Protein AF-A0A418Y8M6-F1 (afdb_monomer)

Foldseek 3Di:
DPDQDQDVVLVVVCVPADKDKDWDWADDPPDDIDIKIKMWHWDDPPSFKIKIWMWIDDDDDDIDIDIDMDGDRDDPPPPDDD

Organism: NCBI:txid2320864

Radius of gyration: 18.39 Å; Cα contacts (8 Å, |Δi|>4): 136; chains: 1; bounding box: 38×20×57 Å

pLDDT: mean 84.19, std 15.14, range [45.0, 98.31]

Solvent-accessible surface area (backbone atoms only — not comparable to full-atom values): 5149 Å² total; per-residue (Å²): 130,85,75,91,68,84,48,71,69,31,59,54,56,57,72,63,51,44,79,46,74,52,77,48,75,48,78,46,100,87,58,75,67,43,82,34,46,35,38,33,46,26,40,69,56,71,71,52,30,38,39,35,46,30,44,30,53,44,95,78,97,47,78,46,78,46,78,47,77,52,67,75,87,76,74,79,72,76,83,83,73,137

Secondary structure (DSSP, 8-state):
-PPP---HHHHHHGGG-EEEEEEEEEPPTTSS-EEEEE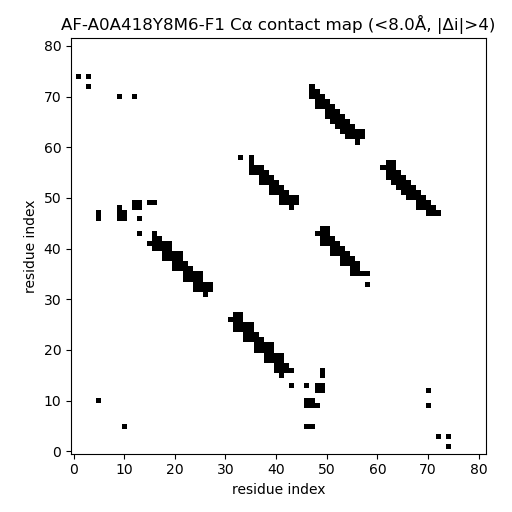EEEEEEETTTEEEEEEEEE-SSS-EEEEEEEEE-----------

Structure (mmCIF, N/CA/C/O backbone):
data_AF-A0A418Y8M6-F1
#
_entry.id   AF-A0A418Y8M6-F1
#
loop_
_atom_site.group_PDB
_atom_site.id
_atom_site.type_symbol
_atom_site.label_atom_id
_atom_site.label_alt_id
_atom_site.label_comp_id
_atom_site.label_asym_id
_atom_site.label_entity_id
_atom_site.label_seq_id
_atom_site.pdbx_PDB_ins_code
_atom_site.Cartn_x
_atom_site.Cartn_y
_atom_site.Cartn_z
_atom_site.occupancy
_atom_site.B_iso_or_equiv
_atom_site.auth_seq_id
_atom_site.auth_comp_id
_atom_site.auth_asym_id
_atom_site.auth_atom_id
_atom_site.pdbx_PDB_model_num
ATOM 1 N N . MET A 1 1 ? -8.800 -6.273 30.318 1.00 46.62 1 MET A N 1
ATOM 2 C CA . MET A 1 1 ? -8.387 -6.560 28.932 1.00 46.62 1 MET A CA 1
ATOM 3 C C . MET A 1 1 ? -8.850 -5.377 28.119 1.00 46.62 1 MET A C 1
ATOM 5 O O . MET A 1 1 ? -10.043 -5.276 27.853 1.00 46.62 1 MET A O 1
ATOM 9 N N . ASP A 1 2 ? -7.957 -4.417 27.885 1.00 56.38 2 ASP A N 1
ATOM 10 C CA . ASP A 1 2 ? -8.295 -3.254 27.069 1.00 56.38 2 ASP A CA 1
ATOM 11 C C . ASP A 1 2 ? -8.673 -3.764 25.685 1.00 56.38 2 ASP A C 1
ATOM 13 O O . ASP A 1 2 ? -7.937 -4.526 25.060 1.00 56.38 2 ASP A O 1
ATOM 17 N N . LYS A 1 3 ? -9.897 -3.452 25.270 1.00 60.22 3 LYS A N 1
ATOM 18 C CA . LYS A 1 3 ? -10.446 -3.949 24.019 1.00 60.22 3 LYS A CA 1
ATOM 19 C C . LYS A 1 3 ? -9.685 -3.261 22.890 1.00 60.22 3 LYS A C 1
ATOM 21 O O . LYS A 1 3 ? -9.691 -2.033 22.807 1.00 60.22 3 LYS A O 1
ATOM 26 N N . GLU A 1 4 ? -9.029 -4.042 22.041 1.00 76.94 4 GLU A N 1
ATOM 27 C CA . GLU A 1 4 ? -8.401 -3.535 20.823 1.00 76.94 4 GLU A CA 1
ATOM 28 C C . GLU A 1 4 ? -9.487 -2.870 19.972 1.00 76.94 4 GLU A C 1
ATOM 30 O O . GLU A 1 4 ? -10.483 -3.489 19.590 1.00 76.94 4 GLU A O 1
ATOM 35 N N . THR A 1 5 ? -9.344 -1.565 19.756 1.00 87.31 5 THR A N 1
ATOM 36 C CA . THR A 1 5 ? -10.331 -0.748 19.050 1.00 87.31 5 THR A CA 1
ATOM 37 C C . THR A 1 5 ? -9.706 -0.156 17.802 1.00 87.31 5 THR A C 1
ATOM 39 O O . THR A 1 5 ? -8.533 0.211 17.779 1.00 87.31 5 THR A O 1
ATOM 42 N N . VAL A 1 6 ? -10.510 -0.072 16.745 1.00 90.38 6 VAL A N 1
ATOM 43 C CA . VAL A 1 6 ? -10.125 0.608 15.508 1.00 90.38 6 VAL A CA 1
ATOM 44 C C . VAL A 1 6 ? -9.858 2.076 15.834 1.00 90.38 6 VAL A C 1
ATOM 46 O O . VAL A 1 6 ? -10.709 2.764 16.401 1.00 90.38 6 VAL A O 1
ATOM 49 N N . THR A 1 7 ? -8.670 2.542 15.467 1.00 91.69 7 THR A N 1
ATOM 50 C CA . THR A 1 7 ? -8.219 3.922 15.688 1.00 91.69 7 THR A CA 1
ATOM 51 C C . THR A 1 7 ? -8.383 4.763 14.421 1.00 91.69 7 THR A C 1
ATOM 53 O O . THR A 1 7 ? -8.690 4.242 13.348 1.00 91.69 7 THR A O 1
ATOM 56 N N . GLU A 1 8 ? -8.132 6.070 14.505 1.00 93.44 8 GLU A N 1
ATOM 57 C CA . GLU A 1 8 ? -8.133 6.932 13.314 1.00 93.44 8 GLU A CA 1
ATOM 58 C C . GLU A 1 8 ? -7.034 6.563 12.310 1.00 93.44 8 GLU A C 1
ATOM 60 O O . GLU A 1 8 ? -7.267 6.646 11.112 1.00 93.44 8 GLU A O 1
ATOM 65 N N . GLN A 1 9 ? -5.869 6.080 12.758 1.00 93.94 9 GLN A N 1
ATOM 66 C CA . GLN A 1 9 ? -4.809 5.607 11.857 1.00 93.94 9 GLN A CA 1
ATOM 67 C C . GLN A 1 9 ? -5.277 4.405 11.032 1.00 93.94 9 GLN A C 1
ATOM 69 O O . GLN A 1 9 ? -5.023 4.338 9.833 1.00 93.94 9 GLN A O 1
ATOM 74 N N . HIS A 1 10 ? -6.020 3.490 11.658 1.00 94.62 10 HIS A N 1
ATOM 75 C CA . HIS A 1 10 ? -6.630 2.361 10.966 1.00 94.62 10 HIS A CA 1
ATOM 76 C C . HIS A 1 10 ? -7.643 2.813 9.913 1.00 94.62 10 HIS A C 1
ATOM 78 O O . HIS A 1 10 ? -7.611 2.321 8.789 1.00 94.62 10 HIS A O 1
ATOM 84 N N . ARG A 1 11 ? -8.504 3.787 10.243 1.00 95.19 11 ARG A N 1
ATOM 85 C CA . ARG A 1 11 ? -9.456 4.365 9.278 1.00 95.19 11 ARG A CA 1
ATOM 86 C C . ARG A 1 11 ? -8.750 5.115 8.156 1.00 95.19 11 ARG A C 1
ATOM 88 O O . ARG A 1 11 ? -9.166 5.025 7.008 1.00 95.19 11 ARG A O 1
ATOM 95 N N . TRP A 1 12 ? -7.676 5.826 8.479 1.00 95.75 12 TRP A N 1
ATOM 96 C CA . TRP A 1 12 ? -6.870 6.535 7.500 1.00 95.75 12 TRP A CA 1
ATOM 97 C C . TRP A 1 12 ? -6.226 5.570 6.502 1.00 95.75 12 TRP A C 1
ATOM 99 O O . TRP A 1 12 ? -6.326 5.801 5.302 1.00 95.75 12 TRP A O 1
ATOM 109 N N . LEU A 1 13 ? -5.675 4.445 6.976 1.00 96.69 13 LEU A N 1
ATOM 110 C CA . LEU A 1 13 ? -5.093 3.413 6.111 1.00 96.69 13 LEU A CA 1
ATOM 111 C C . LEU A 1 13 ? -6.087 2.865 5.077 1.00 96.69 13 LEU A C 1
ATOM 113 O O . LEU A 1 13 ? -5.680 2.553 3.962 1.00 96.69 13 LEU A O 1
ATOM 117 N N . GLN A 1 14 ? -7.385 2.795 5.398 1.00 96.94 14 GLN A N 1
ATOM 118 C CA . GLN A 1 14 ? -8.405 2.307 4.456 1.00 96.94 14 GLN A CA 1
ATOM 119 C C . GLN A 1 14 ? -8.540 3.180 3.200 1.00 96.94 14 GLN A C 1
ATOM 121 O O . GLN A 1 14 ? -9.018 2.698 2.178 1.00 96.94 14 GLN A O 1
ATOM 126 N N . GLN A 1 15 ? -8.088 4.436 3.234 1.00 97.38 15 GLN A N 1
ATOM 127 C CA . GLN A 1 15 ? -8.106 5.315 2.059 1.00 97.38 15 GLN A CA 1
ATOM 128 C C . GLN A 1 15 ? -7.148 4.849 0.953 1.00 97.38 15 GLN A C 1
ATOM 130 O O . GLN A 1 15 ? -7.290 5.271 -0.189 1.00 97.38 15 GLN A O 1
ATOM 135 N N . LEU A 1 16 ? -6.187 3.979 1.279 1.00 97.38 16 LEU A N 1
ATOM 136 C CA . LEU A 1 16 ? -5.237 3.426 0.315 1.00 97.38 16 LEU A CA 1
ATOM 137 C C . LEU A 1 16 ? -5.811 2.242 -0.477 1.00 97.38 16 LEU A C 1
ATOM 139 O O . LEU A 1 16 ? -5.183 1.806 -1.436 1.00 97.38 16 LEU A O 1
ATOM 143 N N . VAL A 1 17 ? -6.982 1.715 -0.103 1.00 98.25 17 VAL A N 1
ATOM 144 C CA . VAL A 1 17 ? -7.628 0.599 -0.808 1.00 98.25 17 VAL A CA 1
ATOM 145 C C . VAL A 1 17 ? -8.019 1.025 -2.221 1.00 98.25 17 VAL A C 1
ATOM 147 O O . VAL A 1 17 ? -8.729 2.010 -2.412 1.00 98.25 17 VAL A O 1
ATOM 150 N N . GLY A 1 18 ? -7.583 0.257 -3.215 1.00 98.00 18 GLY A N 1
ATOM 151 C CA . GLY A 1 18 ? -7.800 0.572 -4.619 1.00 98.00 18 GLY A CA 1
ATOM 152 C C . GLY A 1 18 ? -6.702 0.027 -5.521 1.00 98.00 18 GLY A C 1
ATOM 153 O O . GLY A 1 18 ? -5.843 -0.743 -5.096 1.00 98.00 18 GLY A O 1
ATOM 154 N N . ASN A 1 19 ? -6.754 0.439 -6.784 1.00 98.19 19 ASN A N 1
ATOM 155 C CA . ASN A 1 19 ? -5.730 0.130 -7.774 1.00 98.19 19 ASN A CA 1
ATOM 156 C C . ASN A 1 19 ? -4.865 1.366 -7.990 1.00 98.19 19 ASN A C 1
ATOM 158 O O . ASN A 1 19 ? -5.397 2.453 -8.226 1.00 98.19 19 ASN A O 1
ATOM 162 N N . TRP A 1 20 ? -3.554 1.180 -7.950 1.00 97.06 20 TRP A N 1
ATOM 163 C CA . TRP A 1 20 ? -2.576 2.246 -8.088 1.00 97.06 20 TRP A CA 1
ATOM 164 C C . TRP A 1 20 ? -1.598 1.932 -9.209 1.00 97.06 20 TRP A C 1
ATOM 166 O O . TRP A 1 20 ? -1.321 0.774 -9.509 1.00 97.06 20 TRP A O 1
ATOM 176 N N . THR A 1 21 ? -1.062 2.985 -9.810 1.00 95.38 21 THR A N 1
ATOM 177 C CA . THR A 1 21 ? 0.065 2.936 -10.742 1.00 95.38 21 THR A CA 1
ATOM 178 C C . THR A 1 21 ? 1.174 3.804 -10.171 1.00 95.38 21 THR A C 1
ATOM 180 O O . THR A 1 21 ? 0.880 4.893 -9.670 1.00 95.38 21 THR A O 1
ATOM 183 N N . TYR A 1 22 ? 2.426 3.373 -10.272 1.00 91.12 22 TYR A N 1
ATOM 184 C CA . TYR A 1 22 ? 3.564 4.163 -9.814 1.00 91.12 22 TYR A CA 1
ATOM 185 C C . TYR A 1 22 ? 4.642 4.285 -10.888 1.00 91.12 22 TYR A C 1
ATOM 187 O O . TYR A 1 22 ? 4.800 3.419 -11.752 1.00 91.12 22 TYR A O 1
ATOM 195 N N . GLU A 1 23 ? 5.413 5.362 -10.769 1.00 91.44 23 GLU A N 1
ATOM 196 C CA . GLU A 1 23 ? 6.646 5.599 -11.507 1.00 91.44 23 GLU A CA 1
ATOM 197 C C . GLU A 1 23 ? 7.756 5.881 -10.492 1.00 91.44 23 GLU A C 1
ATOM 199 O O . GLU A 1 23 ? 7.561 6.631 -9.532 1.00 91.44 23 GLU A O 1
ATOM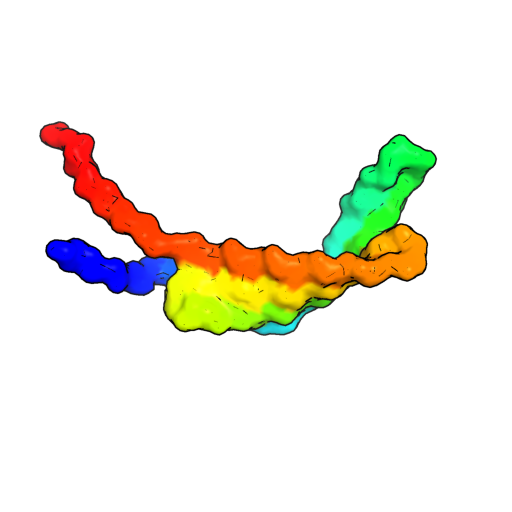 204 N N . ALA A 1 24 ? 8.913 5.258 -10.672 1.00 86.38 24 ALA A N 1
ATOM 205 C CA . ALA A 1 24 ? 10.073 5.430 -9.811 1.00 86.38 24 ALA A CA 1
ATOM 206 C C . ALA A 1 24 ? 11.350 5.458 -10.649 1.00 86.38 24 ALA A C 1
ATOM 208 O O . ALA A 1 24 ? 11.369 5.007 -11.789 1.00 86.38 24 ALA A O 1
ATOM 209 N N . THR A 1 25 ? 12.435 5.951 -10.066 1.00 87.06 25 THR A N 1
ATOM 210 C CA . THR A 1 25 ? 13.749 5.967 -10.709 1.00 87.06 25 THR A CA 1
ATOM 211 C C . THR A 1 25 ? 14.721 5.204 -9.822 1.00 87.06 25 THR A C 1
ATOM 213 O O . THR A 1 25 ? 14.939 5.606 -8.679 1.00 87.06 25 THR A O 1
ATOM 216 N N . ALA A 1 26 ? 15.301 4.114 -10.324 1.00 81.69 26 ALA A N 1
ATOM 217 C CA . ALA A 1 26 ? 16.339 3.367 -9.619 1.00 81.69 26 ALA A CA 1
ATOM 218 C C . ALA A 1 26 ? 17.714 3.703 -10.174 1.00 81.6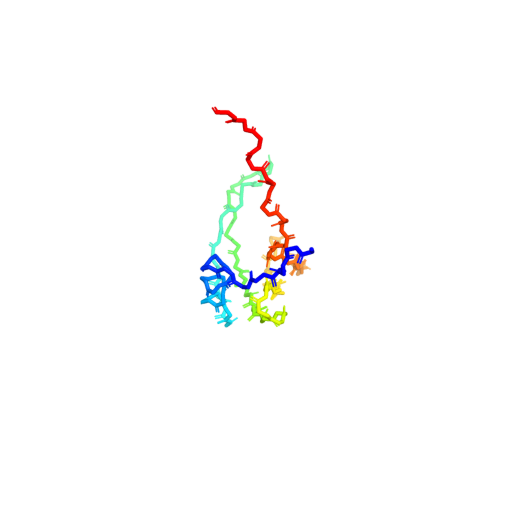9 26 ALA A C 1
ATOM 220 O O . ALA A 1 26 ? 17.936 3.700 -11.382 1.00 81.69 26 ALA A O 1
ATOM 221 N N . GLN A 1 27 ? 18.651 3.977 -9.274 1.00 83.62 27 GLN A N 1
ATOM 222 C CA . GLN A 1 27 ? 20.044 4.152 -9.641 1.00 83.62 27 GLN A CA 1
ATOM 223 C C . GLN A 1 27 ? 20.726 2.786 -9.688 1.00 83.62 27 GLN A C 1
ATOM 225 O O . GLN A 1 27 ? 20.798 2.092 -8.673 1.00 83.62 27 GLN A O 1
ATOM 230 N N . MET A 1 28 ? 21.201 2.403 -10.871 1.00 80.31 28 MET A N 1
ATOM 231 C CA . MET A 1 28 ? 21.907 1.141 -11.071 1.00 80.31 28 MET A CA 1
ATOM 232 C C . MET A 1 28 ? 23.377 1.286 -10.635 1.00 80.31 28 MET A C 1
ATOM 234 O O . MET A 1 28 ? 23.950 2.365 -10.814 1.00 80.31 28 MET A O 1
ATOM 238 N N . PRO A 1 29 ? 24.012 0.240 -10.071 1.00 78.56 29 PRO A N 1
ATOM 239 C CA . PRO A 1 29 ? 25.408 0.314 -9.619 1.00 78.56 29 PRO A CA 1
ATOM 240 C C . PRO A 1 29 ? 26.414 0.645 -10.739 1.00 78.56 29 PRO A C 1
ATOM 242 O O .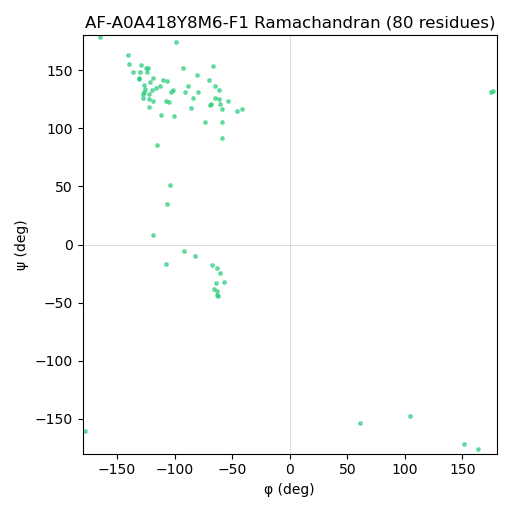 PRO A 1 29 ? 27.489 1.176 -10.471 1.00 78.56 29 PRO A O 1
ATOM 245 N N . ASP A 1 30 ? 26.053 0.340 -11.985 1.00 76.12 30 ASP A N 1
ATOM 246 C CA . ASP A 1 30 ? 26.934 0.269 -13.148 1.00 76.12 30 ASP A CA 1
ATOM 247 C C . ASP A 1 30 ? 26.563 1.268 -14.266 1.00 76.12 30 ASP A C 1
ATOM 249 O O . ASP A 1 30 ? 27.156 1.236 -15.347 1.00 76.12 30 ASP A O 1
ATOM 253 N N . GLY A 1 31 ? 25.621 2.196 -14.043 1.00 70.12 31 GLY A N 1
ATOM 254 C CA . GLY A 1 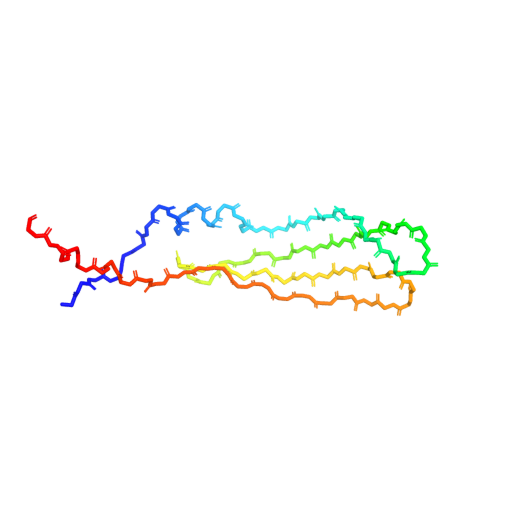31 ? 25.170 3.063 -15.134 1.00 70.12 31 GLY A CA 1
ATOM 255 C C . GLY A 1 31 ? 24.126 4.137 -14.798 1.00 70.12 31 GLY A C 1
ATOM 256 O O . GLY A 1 31 ? 24.007 4.561 -13.646 1.00 70.12 31 GLY A O 1
ATOM 257 N N . PRO A 1 32 ? 23.414 4.647 -15.825 1.00 77.69 32 PRO A N 1
ATOM 258 C CA . PRO A 1 32 ? 22.403 5.685 -15.660 1.00 77.69 32 PRO A CA 1
ATOM 259 C C . PRO A 1 32 ? 21.199 5.166 -14.871 1.00 77.69 32 PRO A C 1
ATOM 261 O O . PRO A 1 32 ? 20.900 3.975 -14.870 1.00 77.69 32 PRO A O 1
ATOM 264 N N . SER A 1 33 ? 20.495 6.078 -14.203 1.00 82.56 33 SER A N 1
ATOM 265 C CA . SER A 1 33 ? 19.270 5.718 -13.501 1.00 82.56 33 SER A CA 1
ATOM 266 C C . SER A 1 33 ? 18.188 5.270 -14.481 1.00 82.56 33 SER A C 1
ATOM 268 O O . SER A 1 33 ? 17.964 5.917 -15.505 1.00 82.56 33 SER A O 1
ATOM 270 N N . GLU A 1 34 ? 17.491 4.195 -14.136 1.00 83.31 34 GLU A N 1
ATOM 271 C CA . GLU A 1 34 ? 16.436 3.615 -14.955 1.00 83.31 34 GLU A CA 1
ATOM 272 C C . GLU A 1 34 ? 15.054 3.903 -14.372 1.00 83.31 34 GLU A C 1
ATOM 274 O O . GLU A 1 34 ? 14.852 3.887 -13.154 1.00 83.31 34 GLU A O 1
ATOM 279 N N . ALA A 1 35 ? 14.098 4.179 -15.261 1.00 84.50 35 ALA A N 1
ATOM 280 C CA . ALA A 1 35 ? 12.706 4.372 -14.890 1.00 84.50 35 ALA A CA 1
ATOM 281 C C . ALA A 1 35 ? 12.023 3.015 -14.676 1.00 84.50 35 ALA A C 1
ATOM 283 O O . ALA A 1 35 ? 12.091 2.116 -15.513 1.00 84.50 35 ALA A O 1
ATOM 284 N N . LEU A 1 36 ? 11.324 2.900 -13.558 1.00 84.81 36 LEU A N 1
ATOM 285 C CA . LEU A 1 36 ? 10.537 1.757 -13.135 1.00 84.81 36 LEU A CA 1
ATOM 286 C C . LEU A 1 36 ? 9.071 2.158 -13.154 1.00 84.81 36 LEU A C 1
ATOM 288 O O . LEU A 1 36 ? 8.706 3.223 -12.659 1.00 84.81 36 LEU A O 1
ATOM 292 N N . THR A 1 37 ? 8.228 1.278 -13.678 1.00 90.06 37 THR A N 1
ATOM 293 C CA . THR A 1 37 ? 6.776 1.441 -13.610 1.00 90.06 37 THR A CA 1
ATOM 294 C C . THR A 1 37 ? 6.148 0.162 -13.094 1.00 90.06 37 THR A C 1
ATOM 296 O O . THR A 1 37 ? 6.662 -0.939 -13.331 1.00 90.06 37 THR A O 1
ATOM 299 N N . GLY A 1 38 ? 5.040 0.307 -12.383 1.00 92.12 38 GLY A N 1
ATOM 300 C CA . GLY A 1 38 ? 4.306 -0.825 -11.850 1.00 92.12 38 GLY A CA 1
ATOM 301 C C . GLY A 1 38 ? 2.909 -0.452 -11.396 1.00 92.12 38 GLY A C 1
ATOM 302 O O . GLY A 1 38 ? 2.480 0.702 -11.487 1.00 92.12 38 GLY A O 1
ATOM 303 N N . THR A 1 39 ? 2.196 -1.465 -10.933 1.00 95.50 39 THR A N 1
ATOM 304 C CA . THR A 1 39 ? 0.835 -1.355 -10.427 1.00 95.50 39 THR A CA 1
ATOM 305 C C . THR A 1 39 ? 0.723 -2.040 -9.083 1.00 95.50 39 THR A C 1
ATOM 307 O O . THR A 1 39 ? 1.294 -3.111 -8.913 1.00 95.50 39 THR A O 1
ATOM 310 N N . ASP A 1 40 ? -0.069 -1.477 -8.179 1.00 96.75 40 ASP A N 1
ATOM 311 C CA . ASP A 1 40 ? -0.407 -2.092 -6.898 1.00 96.75 40 ASP A CA 1
ATOM 312 C C . ASP A 1 40 ? -1.915 -2.305 -6.792 1.00 96.75 40 ASP A C 1
ATOM 314 O O . ASP A 1 40 ? -2.713 -1.393 -7.036 1.00 96.75 40 ASP A O 1
ATOM 318 N N . HIS A 1 41 ? -2.307 -3.502 -6.371 1.00 97.94 41 HIS A N 1
ATOM 319 C CA . HIS A 1 41 ? -3.656 -3.803 -5.926 1.00 97.94 41 HIS A CA 1
ATOM 320 C C . HIS A 1 41 ? -3.696 -3.805 -4.399 1.00 97.94 41 HIS A C 1
ATOM 322 O O . HIS A 1 41 ? -3.139 -4.687 -3.745 1.00 97.94 41 HIS A O 1
ATOM 328 N N . VAL A 1 42 ? -4.360 -2.809 -3.817 1.00 98.31 42 VAL A N 1
ATOM 329 C CA . VAL A 1 42 ? -4.460 -2.644 -2.367 1.00 98.31 42 VAL A CA 1
ATOM 330 C C . VAL A 1 42 ? -5.844 -3.058 -1.900 1.00 98.31 42 VAL A C 1
ATOM 332 O O . VAL A 1 42 ? -6.853 -2.479 -2.306 1.00 98.31 42 VAL A O 1
ATOM 335 N N . ARG A 1 43 ? -5.892 -4.023 -0.983 1.00 98.25 43 ARG A N 1
ATOM 336 C CA . ARG A 1 43 ? -7.122 -4.535 -0.373 1.00 98.25 43 ARG A CA 1
ATOM 337 C C . ARG A 1 43 ? -7.086 -4.426 1.143 1.00 98.25 43 ARG A C 1
ATOM 339 O O . ARG A 1 43 ? -6.041 -4.570 1.775 1.00 98.25 43 ARG A O 1
ATOM 346 N N . ALA A 1 44 ? -8.254 -4.224 1.740 1.00 97.25 44 ALA A N 1
ATOM 347 C CA . ALA A 1 44 ? -8.408 -4.283 3.185 1.00 97.25 44 ALA A CA 1
ATOM 348 C C . ALA A 1 44 ? -8.265 -5.727 3.689 1.00 97.25 44 ALA A C 1
ATOM 350 O O . ALA A 1 44 ? -8.777 -6.671 3.080 1.00 97.25 44 ALA A O 1
ATOM 351 N N . LEU A 1 45 ? -7.624 -5.892 4.843 1.00 95.88 45 LEU A N 1
ATOM 352 C CA . LEU A 1 45 ? -7.679 -7.118 5.633 1.00 95.88 45 LEU A CA 1
ATOM 353 C C . LEU A 1 45 ? -8.359 -6.787 6.966 1.00 95.88 45 LEU A C 1
ATOM 355 O O . LEU A 1 45 ? -7.729 -6.444 7.969 1.00 95.88 45 LEU A O 1
ATOM 359 N N . GLY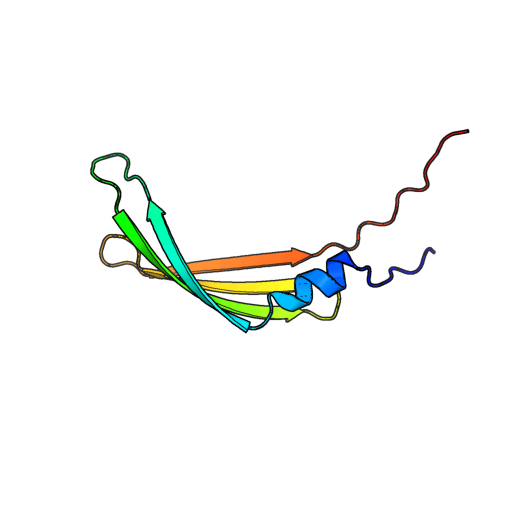 A 1 46 ? -9.692 -6.834 6.939 1.00 93.75 46 GLY A N 1
ATOM 360 C CA . GLY A 1 46 ? -10.523 -6.304 8.016 1.00 93.75 46 GLY A CA 1
ATOM 361 C C . GLY A 1 46 ? -10.313 -4.798 8.214 1.00 93.75 46 GLY A C 1
ATOM 362 O O . GLY A 1 46 ? -9.919 -4.087 7.297 1.00 93.75 46 GLY A O 1
ATOM 363 N N . ASN A 1 47 ? -10.562 -4.313 9.433 1.00 92.88 47 ASN A N 1
ATOM 364 C CA . ASN A 1 47 ? -10.515 -2.875 9.734 1.00 92.88 47 ASN 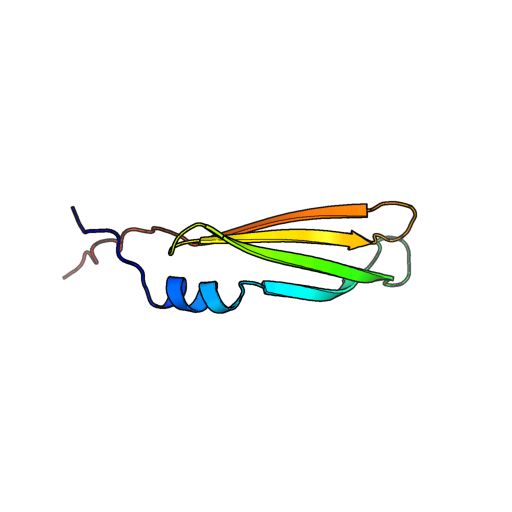A CA 1
ATOM 365 C C . ASN A 1 47 ? -9.145 -2.379 10.220 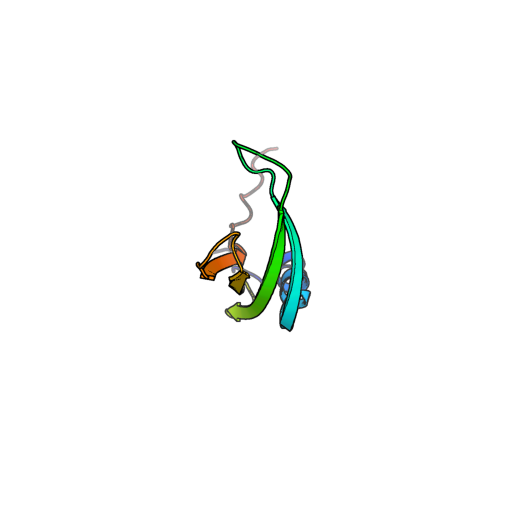1.00 92.88 47 ASN A C 1
ATOM 367 O O . ASN A 1 47 ? -8.991 -1.186 10.456 1.00 92.88 47 ASN A O 1
ATOM 371 N N . PHE A 1 48 ? -8.178 -3.277 10.427 1.00 94.00 48 PHE A N 1
ATOM 372 C CA . PHE A 1 48 ? -6.890 -2.957 11.058 1.00 94.00 48 PHE A CA 1
ATOM 373 C C . PHE A 1 48 ? -5.716 -2.944 10.078 1.00 94.00 48 PHE A C 1
ATOM 375 O O . PHE A 1 48 ? -4.655 -2.414 10.400 1.00 94.00 48 PHE A O 1
ATOM 382 N N . TRP A 1 49 ? -5.890 -3.529 8.896 1.00 95.81 49 TRP A N 1
ATOM 383 C CA . TRP A 1 49 ? -4.789 -3.789 7.979 1.00 95.81 49 TRP A CA 1
ATOM 384 C C . TRP A 1 49 ? -5.187 -3.498 6.539 1.00 95.81 49 TRP A C 1
ATOM 386 O O . TRP A 1 49 ? -6.359 -3.603 6.161 1.00 95.81 49 TRP A O 1
ATOM 396 N N . ILE A 1 50 ? -4.174 -3.209 5.734 1.00 98.19 50 ILE A N 1
ATOM 397 C CA . ILE A 1 50 ? -4.221 -3.296 4.278 1.00 98.19 50 ILE A CA 1
ATOM 398 C C . ILE A 1 50 ? -3.114 -4.233 3.797 1.00 98.19 50 ILE A C 1
ATOM 400 O O . ILE A 1 50 ? -2.068 -4.363 4.442 1.00 98.19 50 ILE A O 1
ATOM 404 N N . VAL A 1 51 ? -3.349 -4.866 2.655 1.00 98.19 51 VAL A N 1
ATOM 405 C CA . VAL A 1 51 ? -2.356 -5.636 1.906 1.00 98.19 51 VAL A CA 1
ATOM 406 C C . VAL A 1 51 ? -2.278 -5.032 0.512 1.00 98.19 51 VAL A C 1
ATOM 408 O O . VAL A 1 51 ? -3.309 -4.900 -0.144 1.00 98.19 51 VAL A O 1
ATOM 411 N N . ALA A 1 52 ? -1.079 -4.650 0.092 1.00 97.75 52 ALA A N 1
ATOM 412 C CA . ALA A 1 52 ? -0.774 -4.185 -1.252 1.00 97.75 52 ALA A CA 1
ATOM 413 C C . ALA A 1 52 ? 0.015 -5.271 -1.984 1.00 97.75 52 ALA A C 1
ATOM 415 O O . ALA A 1 52 ? 1.050 -5.722 -1.489 1.00 97.75 52 ALA A O 1
ATOM 416 N N . GLU A 1 53 ? -0.501 -5.704 -3.127 1.00 97.75 53 GLU A N 1
ATOM 417 C CA . GLU A 1 53 ? 0.117 -6.689 -4.010 1.00 97.75 53 GLU A CA 1
ATOM 418 C C . GLU A 1 53 ? 0.536 -5.960 -5.289 1.00 97.75 53 GLU A C 1
ATOM 420 O O . GLU A 1 53 ? -0.311 -5.467 -6.035 1.00 97.75 53 GLU A O 1
ATOM 425 N N . GLY A 1 54 ? 1.846 -5.838 -5.480 1.00 94.19 54 GLY A N 1
ATOM 426 C CA . GLY A 1 54 ? 2.473 -5.021 -6.505 1.00 94.19 54 GLY A CA 1
ATOM 427 C C . GLY A 1 54 ? 3.140 -5.842 -7.591 1.00 94.19 54 GLY A C 1
ATOM 428 O O . GLY A 1 54 ? 3.798 -6.847 -7.313 1.00 94.19 54 GLY A O 1
ATOM 429 N N . GLU A 1 55 ? 3.024 -5.370 -8.824 1.00 93.25 55 GLU A N 1
ATOM 430 C CA . GLU A 1 55 ? 3.717 -5.908 -9.988 1.00 93.25 55 GLU A CA 1
ATOM 431 C C . GLU A 1 55 ? 4.456 -4.779 -10.704 1.00 93.25 55 GLU A C 1
ATOM 433 O O . GLU A 1 55 ? 3.881 -3.734 -11.005 1.00 93.25 55 GLU A O 1
ATOM 438 N N . GLY A 1 56 ? 5.742 -4.977 -10.981 1.00 87.88 56 GLY A N 1
ATOM 439 C CA . GLY A 1 56 ? 6.594 -3.961 -11.594 1.00 87.88 56 GLY A CA 1
ATOM 440 C C . GLY A 1 56 ? 7.470 -4.533 -12.695 1.00 87.88 56 GLY A C 1
ATOM 441 O O . GLY A 1 56 ? 7.901 -5.686 -12.638 1.00 87.88 56 GLY A O 1
ATOM 442 N N . LYS A 1 57 ? 7.765 -3.716 -13.704 1.00 80.06 57 LYS A N 1
ATOM 443 C CA . LYS A 1 57 ? 8.778 -4.055 -14.708 1.00 80.06 57 LYS A CA 1
ATOM 444 C C . LYS A 1 57 ? 10.146 -3.676 -14.162 1.00 80.06 57 LYS A C 1
ATOM 446 O O . LYS A 1 57 ? 10.336 -2.527 -13.774 1.00 80.06 57 LYS A O 1
ATOM 451 N N . MET A 1 58 ? 11.083 -4.619 -14.142 1.00 69.69 58 MET A N 1
ATOM 452 C CA . MET A 1 58 ? 12.483 -4.313 -13.855 1.00 69.69 58 MET A CA 1
ATOM 453 C C . MET A 1 58 ? 13.250 -4.049 -15.158 1.00 69.69 58 MET A C 1
ATOM 455 O O . MET A 1 58 ? 12.888 -4.611 -16.194 1.00 69.69 58 MET A O 1
ATOM 459 N N . PRO A 1 59 ? 14.320 -3.236 -15.110 1.00 66.12 59 PRO A N 1
ATOM 460 C CA . PRO A 1 59 ? 15.367 -3.211 -16.125 1.00 66.12 59 PRO A CA 1
ATOM 461 C C . PRO A 1 59 ? 15.758 -4.623 -16.587 1.00 66.12 59 PRO A C 1
ATOM 463 O O . PRO A 1 59 ? 16.226 -5.430 -15.783 1.00 66.12 59 PRO A O 1
ATOM 466 N N . GLY A 1 60 ? 15.541 -4.946 -17.866 1.00 70.12 60 GLY A N 1
ATOM 467 C CA . GLY A 1 60 ? 15.788 -6.278 -18.438 1.00 70.12 60 GLY A CA 1
ATOM 468 C C . GLY A 1 60 ? 14.520 -7.111 -18.682 1.00 70.12 60 GLY A C 1
ATOM 469 O O . GLY A 1 60 ? 13.474 -6.578 -19.040 1.00 70.12 60 GLY A O 1
ATOM 470 N N . GLU A 1 61 ? 14.627 -8.439 -18.544 1.00 61.78 61 GLU A N 1
ATOM 471 C C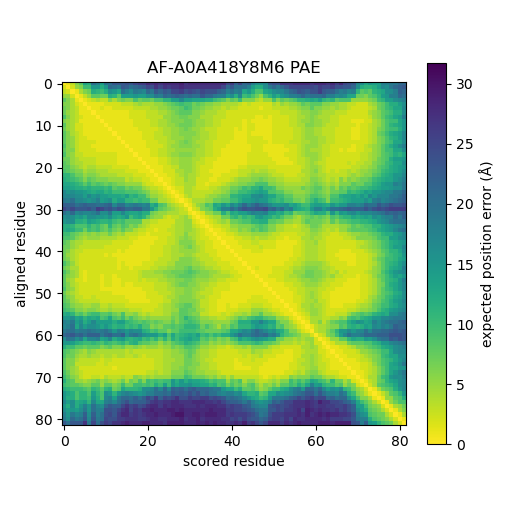A . GLU A 1 61 ? 13.580 -9.417 -18.910 1.00 61.78 61 GLU A CA 1
ATOM 472 C C . GLU A 1 61 ? 12.878 -10.038 -17.679 1.00 61.78 61 GLU A C 1
ATOM 474 O O . GLU A 1 61 ? 12.531 -11.217 -17.662 1.00 61.78 61 GLU A O 1
ATOM 479 N N . GLY A 1 62 ? 12.699 -9.254 -16.608 1.00 69.44 62 GLY A N 1
ATOM 480 C CA . GLY A 1 62 ? 12.150 -9.729 -15.333 1.00 69.44 62 GLY A CA 1
ATOM 481 C C . GLY A 1 62 ? 10.955 -8.917 -14.828 1.00 69.44 62 GLY A C 1
ATOM 482 O O . GLY A 1 62 ? 10.971 -7.686 -14.839 1.00 69.44 62 GLY A O 1
ATOM 483 N N . SER A 1 63 ? 9.927 -9.609 -14.329 1.00 81.56 63 SER A N 1
ATOM 484 C CA . SER A 1 63 ? 8.840 -9.010 -13.544 1.00 81.56 63 SER A CA 1
ATOM 485 C C . SER A 1 63 ? 9.174 -9.057 -12.053 1.00 81.56 63 SER A C 1
ATOM 487 O O . SER A 1 63 ? 9.533 -10.116 -11.535 1.00 81.56 63 SER A O 1
ATOM 489 N N . ALA A 1 64 ? 9.019 -7.937 -11.353 1.00 85.31 64 ALA A N 1
ATOM 490 C CA . ALA A 1 64 ? 9.038 -7.896 -9.897 1.00 85.31 64 ALA A CA 1
ATOM 491 C C . ALA A 1 64 ? 7.627 -8.129 -9.353 1.00 85.31 64 ALA A C 1
ATOM 493 O O . ALA A 1 64 ? 6.671 -7.535 -9.848 1.00 85.31 64 ALA A O 1
ATOM 494 N N . GLN A 1 65 ? 7.524 -8.949 -8.309 1.00 92.19 65 GLN A N 1
ATOM 495 C CA . GLN A 1 65 ? 6.329 -9.058 -7.478 1.00 92.19 65 GLN A CA 1
ATOM 496 C C . GLN A 1 65 ? 6.665 -8.598 -6.064 1.00 92.19 65 GLN A C 1
ATOM 498 O O . GLN A 1 65 ? 7.702 -8.973 -5.513 1.00 92.19 65 GLN A O 1
ATOM 503 N N . MET A 1 66 ? 5.792 -7.786 -5.478 1.00 91.81 66 MET A N 1
ATOM 504 C CA . MET A 1 66 ? 5.951 -7.255 -4.131 1.00 91.81 66 MET A CA 1
ATOM 505 C C . MET A 1 66 ? 4.669 -7.461 -3.334 1.00 91.81 66 MET A C 1
ATOM 507 O O . MET A 1 66 ? 3.569 -7.319 -3.854 1.00 91.81 66 MET A O 1
ATOM 511 N N . VAL A 1 67 ? 4.810 -7.771 -2.047 1.00 96.38 67 VAL A N 1
ATOM 512 C CA . VAL A 1 67 ? 3.687 -7.769 -1.108 1.00 96.38 67 VAL A CA 1
ATOM 513 C C . VAL A 1 67 ? 4.062 -6.910 0.086 1.00 96.38 67 VAL A C 1
ATOM 515 O O . VAL A 1 67 ? 5.087 -7.136 0.729 1.00 96.38 67 VAL A O 1
ATOM 518 N N . LEU A 1 68 ? 3.216 -5.932 0.396 1.00 95.94 68 LEU A N 1
ATOM 519 C CA . LEU A 1 68 ? 3.358 -5.044 1.543 1.00 95.94 68 LEU A CA 1
ATOM 520 C C . LEU A 1 68 ? 2.120 -5.152 2.429 1.00 95.94 68 LEU A C 1
ATOM 522 O O . LEU A 1 68 ? 0.993 -5.036 1.964 1.00 95.94 68 LEU A O 1
ATOM 526 N N . THR A 1 69 ? 2.328 -5.360 3.727 1.00 96.88 69 THR A N 1
ATOM 527 C CA . THR A 1 69 ? 1.248 -5.391 4.721 1.00 96.88 69 THR A CA 1
ATOM 528 C C . THR A 1 69 ? 1.469 -4.277 5.733 1.00 96.88 69 THR A C 1
ATOM 530 O O . THR A 1 69 ? 2.530 -4.214 6.352 1.00 96.88 69 THR A O 1
ATOM 533 N N . ILE A 1 70 ? 0.477 -3.398 5.903 1.00 95.31 70 ILE A N 1
ATOM 534 C CA . ILE A 1 70 ? 0.547 -2.256 6.826 1.00 95.31 70 ILE A CA 1
ATOM 535 C C . ILE A 1 70 ? -0.654 -2.287 7.767 1.00 95.31 70 ILE A C 1
ATOM 537 O O . ILE A 1 70 ? -1.800 -2.413 7.336 1.00 95.31 70 ILE A O 1
ATOM 541 N N . GLY A 1 71 ? -0.378 -2.135 9.057 1.00 91.50 71 GLY A N 1
ATOM 542 C CA . GLY A 1 71 ? -1.362 -2.066 10.129 1.00 91.50 71 GLY A CA 1
ATOM 543 C C . GLY A 1 71 ? -0.688 -2.300 11.477 1.00 91.50 71 GLY A C 1
ATOM 544 O O . GLY A 1 71 ? 0.538 -2.414 11.555 1.00 91.50 71 GLY A O 1
ATOM 545 N N . GLY A 1 72 ? -1.470 -2.356 12.553 1.00 85.81 72 GLY A N 1
ATOM 546 C CA . GLY A 1 72 ? -0.905 -2.672 13.859 1.00 85.81 72 GLY A CA 1
ATOM 547 C C . GLY A 1 72 ? -1.902 -2.622 15.004 1.00 85.81 72 GLY A C 1
ATOM 548 O O . GLY A 1 72 ? -2.594 -1.637 15.213 1.00 85.81 72 GLY A O 1
ATOM 549 N N . ILE A 1 73 ? -1.897 -3.665 15.823 1.00 80.62 73 ILE A N 1
ATOM 550 C CA . ILE A 1 73 ? -2.700 -3.765 17.046 1.00 80.62 73 ILE A CA 1
ATOM 551 C C . ILE A 1 73 ? -1.816 -3.533 18.274 1.00 80.62 73 ILE A C 1
ATOM 553 O O . ILE A 1 73 ? -1.759 -4.356 19.179 1.00 80.62 73 ILE A O 1
ATOM 557 N N . TYR A 1 74 ? -1.042 -2.444 18.294 1.00 69.25 74 TYR A N 1
ATOM 558 C CA . TYR A 1 74 ? -0.227 -2.165 19.476 1.00 69.25 74 TYR A CA 1
ATOM 559 C C . TYR A 1 74 ? -1.141 -1.798 20.652 1.00 69.25 74 TYR A C 1
ATOM 561 O O . TYR A 1 74 ? -1.882 -0.812 20.553 1.00 69.25 74 TYR A O 1
ATOM 569 N N . PRO A 1 75 ? -1.096 -2.544 21.774 1.00 61.47 75 PRO A N 1
ATOM 570 C CA . PRO A 1 75 ? -1.777 -2.123 22.981 1.00 61.47 75 PRO A CA 1
ATOM 571 C C . PRO A 1 75 ? -1.163 -0.796 23.404 1.00 61.47 75 PRO A C 1
ATOM 573 O O . PRO A 1 75 ? 0.062 -0.636 23.425 1.00 61.47 75 PRO A O 1
ATOM 576 N N . ARG A 1 76 ? -2.016 0.178 23.723 1.00 59.97 76 ARG A N 1
ATOM 577 C CA . ARG A 1 76 ? -1.560 1.423 24.328 1.00 59.97 76 ARG A CA 1
ATOM 578 C C . ARG A 1 76 ? -0.871 1.019 25.627 1.00 59.97 76 ARG A C 1
ATOM 580 O O . ARG A 1 76 ? -1.548 0.597 26.561 1.00 59.97 76 ARG A O 1
ATOM 587 N N . ALA A 1 77 ? 0.460 1.064 25.666 1.00 54.72 77 ALA A N 1
ATOM 588 C CA . ALA A 1 77 ? 1.176 0.849 26.909 1.00 54.72 77 ALA A CA 1
ATOM 589 C C . ALA A 1 77 ? 0.584 1.838 27.916 1.00 54.72 77 ALA A C 1
ATOM 591 O O . ALA A 1 77 ? 0.495 3.035 27.628 1.00 54.72 77 ALA A O 1
ATOM 592 N N . LEU A 1 78 ? 0.094 1.310 29.041 1.00 52.06 78 LEU A N 1
ATOM 593 C CA . LEU A 1 78 ? -0.269 2.107 30.201 1.00 52.06 78 LEU A CA 1
ATOM 594 C C . LEU A 1 78 ? 0.890 3.072 30.416 1.00 52.06 78 LEU A C 1
ATOM 596 O O . LEU A 1 78 ? 2.009 2.629 30.679 1.00 52.06 78 LEU A O 1
ATOM 600 N N . ASN A 1 79 ? 0.630 4.367 30.244 1.00 51.94 79 ASN A N 1
ATOM 601 C CA . ASN A 1 79 ? 1.555 5.399 30.665 1.00 51.94 79 ASN A CA 1
ATOM 602 C C . ASN A 1 79 ? 1.754 5.206 32.174 1.00 51.94 79 ASN A C 1
ATOM 604 O O . ASN A 1 79 ? 0.989 5.720 32.984 1.00 51.94 79 ASN A O 1
ATOM 608 N N . GLN A 1 80 ? 2.760 4.421 32.557 1.00 50.25 80 GLN A N 1
ATOM 609 C CA . GLN A 1 80 ? 3.411 4.575 33.839 1.00 50.25 80 GLN A CA 1
ATOM 610 C C . GLN A 1 80 ? 4.252 5.840 33.705 1.00 50.25 80 GLN A C 1
ATOM 612 O O . GLN A 1 80 ? 5.268 5.835 33.012 1.00 50.25 80 GLN A O 1
ATOM 617 N N . LYS A 1 81 ? 3.798 6.929 34.318 1.00 45.69 81 LYS A N 1
ATOM 618 C CA . LYS A 1 81 ? 4.360 7.426 35.580 1.00 45.69 81 LYS A CA 1
ATOM 619 C C . LYS A 1 81 ? 3.716 8.766 35.962 1.00 45.69 81 LYS A C 1
ATOM 621 O O . LYS A 1 81 ? 3.580 9.637 35.112 1.00 45.69 81 LYS A O 1
ATOM 626 N N . GLU A 1 82 ? 3.304 8.774 37.232 1.00 45.00 82 GLU A N 1
ATOM 627 C CA . GLU A 1 82 ? 3.180 9.854 38.235 1.00 45.00 82 GLU A CA 1
ATOM 628 C C . GLU A 1 82 ? 3.005 11.303 37.764 1.00 45.00 82 GLU A C 1
ATOM 630 O O . GLU A 1 82 ? 3.928 11.860 37.132 1.00 45.00 82 GLU A O 1
#

Mean predicted aligned error: 8.06 Å

InterPro domains:
  IPR011473 Protein of unknown function DUF1579 [PF07617] (7-71)

Sequence (82 aa):
MDKETVTEQHRWLQQLVGNWTYEATAQMPDGPSEALTGTDHVRALGNFWIVAEGEGKMPGEGSAQMVLTIGGIYPRALNQKE

Nearest PDB structures (foldseek):
  7bbm-assembly1_A-2  TM=7.356E-01  e=7.871E-02  Arabidopsis thaliana
  3wje-assembly1_A  TM=7.808E-01  e=1.668E-01  Arabidopsis thaliana
  3wjg-assembly1_A-2  TM=7.308E-01  e=1.382E-01  Arabidopsis thaliana
  2a13-assembly1_A  TM=6.878E-01  e=1.298E-01  Arabidopsis thaliana
  4ymy-assembly1_A-2  TM=6.564E-01  e=1.011E-01  Arabidopsis thaliana